Protein AF-A0A7X2SZ55-F1 (afdb_monomer)

Organism: Enterobacter agglomerans (NCBI:txid549)

InterPro domains:
  IPR029052 Metallo-dependent phosphatase-like [SSF56300] (1-85)
  IPR042281 GpdQ, beta-strand dimerisation domain [G3DSA:3.30.750.180] (1-90)

Nearest PDB structures (foldseek):
  3d03-assembly1_A  TM=8.866E-01  e=2.306E-07  Klebsiella aerogenes
  2dxl-assembly1_A  TM=8.808E-01  e=8.149E-07  Klebsiella aerogenes
  2hy1-assembly1_A-2  TM=9.144E-01  e=4.690E-05  Mycobacterium tuberculosis H37Rv
  2hyo-assembly1_A-2  TM=9.135E-01  e=5.725E-05  Mycobacterium tuberculosis H37Rv
  6vab-assembly1_C  TM=5.626E-01  e=1.775E-01  Mus musculus

Foldseek 3Di:
DVVLVVLVVVLPAQDEAEDAFFLDDPLPQVNNVVHDPPSVVVLVSLLVRCSHAEYEYESQLDWDWDDTNNHIYTYHHDPPDGDDPDNPNVD

Sequence (91 aa):
QWLDQALREAADQPTLVMLHHPPFACGIAHMDRQRLRHPEALEAIIARHPQVERVLCGHLHRSLQTRFAGTLACVAPGVSHQVALDLHPEG

Mean predicted aligned error: 2.59 Å

Solvent-accessible surface area (backbone atoms only — not comparable to full-atom values): 5273 Å² total; per-residue (Å²): 110,68,67,58,51,57,48,61,78,43,55,91,42,85,33,77,47,76,50,53,51,36,71,60,79,81,62,34,46,78,58,47,77,64,32,41,78,68,33,66,63,54,35,63,46,45,55,74,40,84,36,44,63,34,38,41,22,37,84,58,20,39,78,47,76,45,81,44,47,94,32,38,34,36,26,47,57,44,96,77,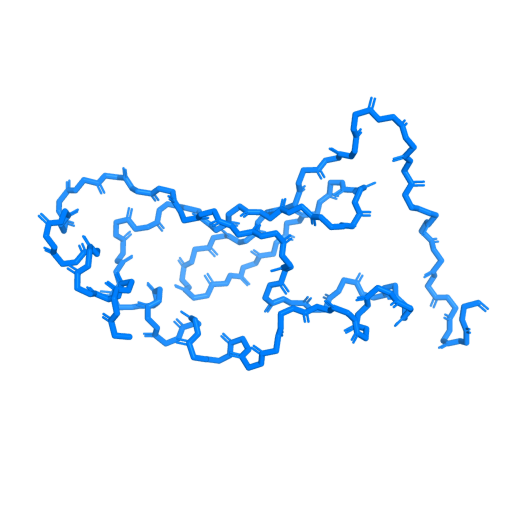68,63,59,78,94,44,68,46,86,87,95

Secondary structure (DSSP, 8-state):
-HHHHHHHHTTTS-EEEE-SS-SS--S-HHHHTTSPS-HHHHHHHHTT-TTEEEEEE-SS-S-EEEEETTEEEEEPPPSS--------TT-

Structure (mmCIF, N/CA/C/O backbone):
data_AF-A0A7X2SZ55-F1
#
_entry.id   AF-A0A7X2SZ55-F1
#
loop_
_atom_site.group_PDB
_atom_site.id
_atom_site.type_symbol
_atom_site.label_atom_id
_atom_site.label_alt_id
_atom_site.label_comp_id
_atom_site.label_asym_id
_atom_site.label_e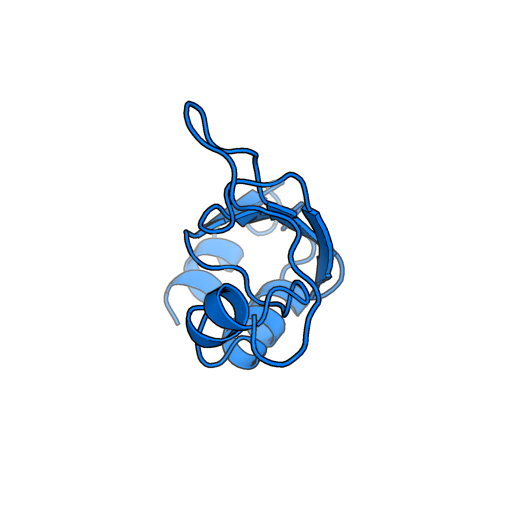ntity_id
_atom_site.label_seq_id
_atom_site.pdbx_PDB_ins_code
_atom_site.Cartn_x
_atom_site.Cartn_y
_atom_site.Cartn_z
_atom_site.occupancy
_atom_site.B_iso_or_equiv
_atom_site.auth_seq_id
_atom_site.auth_comp_id
_atom_site.auth_asym_id
_atom_site.auth_atom_id
_atom_site.pdbx_PDB_model_num
ATOM 1 N N . GLN A 1 1 ? 2.641 -13.559 11.091 1.00 87.69 1 GLN A N 1
ATOM 2 C CA . GLN A 1 1 ? 2.554 -13.847 12.540 1.00 87.69 1 GLN A CA 1
ATOM 3 C C . GLN A 1 1 ? 2.475 -12.556 13.347 1.00 87.69 1 GLN A C 1
ATOM 5 O O . GLN A 1 1 ? 1.415 -12.309 13.894 1.00 87.69 1 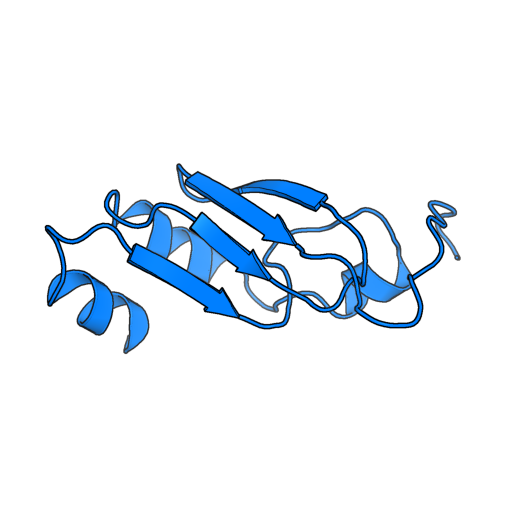GLN A O 1
ATOM 10 N N . TRP A 1 2 ? 3.504 -11.697 13.344 1.00 97.50 2 TRP A N 1
ATOM 11 C CA . TRP A 1 2 ? 3.473 -10.415 14.077 1.00 97.50 2 TRP A CA 1
ATOM 12 C C . TRP A 1 2 ? 2.286 -9.505 13.712 1.00 97.50 2 TRP A C 1
ATOM 14 O O . TRP A 1 2 ? 1.545 -9.107 14.600 1.00 97.50 2 TRP A O 1
ATOM 24 N N . LEU A 1 3 ? 2.060 -9.233 12.419 1.00 98.12 3 LEU A N 1
ATOM 25 C CA . LEU A 1 3 ? 0.999 -8.308 11.989 1.00 98.12 3 LEU A CA 1
ATOM 26 C C . LEU A 1 3 ? -0.395 -8.759 12.446 1.00 98.12 3 LEU A C 1
ATOM 28 O O . LEU A 1 3 ? -1.163 -7.965 12.967 1.00 98.12 3 LEU A O 1
ATOM 32 N N . ASP A 1 4 ? -0.703 -10.046 12.278 1.00 98.50 4 ASP A N 1
ATOM 33 C CA . ASP A 1 4 ? -1.978 -10.626 12.716 1.00 98.50 4 ASP A CA 1
ATOM 34 C C . ASP A 1 4 ? -2.168 -10.466 14.232 1.00 98.50 4 ASP A C 1
ATOM 36 O O . ASP A 1 4 ? -3.248 -10.103 14.676 1.00 98.50 4 AS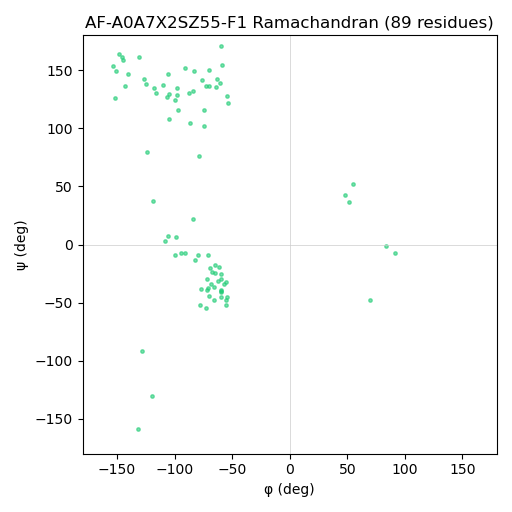P A O 1
ATOM 40 N N . GLN A 1 5 ? -1.111 -10.668 15.024 1.00 98.44 5 GLN A N 1
ATOM 41 C CA . GLN A 1 5 ? -1.164 -10.471 16.472 1.00 98.44 5 GLN A CA 1
ATOM 42 C C . GLN A 1 5 ? -1.390 -8.998 16.847 1.00 98.44 5 GLN A C 1
ATOM 44 O O . GLN A 1 5 ? -2.289 -8.709 17.630 1.00 98.44 5 GLN A O 1
ATOM 49 N N . ALA A 1 6 ? -0.640 -8.074 16.245 1.00 98.25 6 ALA A N 1
ATOM 50 C CA . ALA A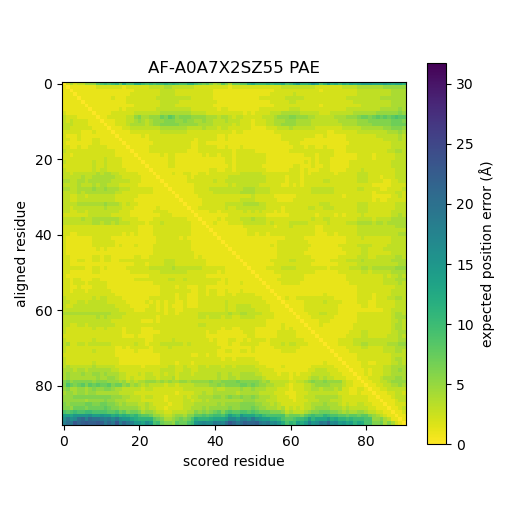 1 6 ? -0.781 -6.642 16.507 1.00 98.25 6 ALA A CA 1
ATOM 51 C C . ALA A 1 6 ? -2.191 -6.125 16.166 1.00 98.25 6 ALA A C 1
ATOM 53 O O . ALA A 1 6 ? -2.767 -5.340 16.913 1.00 98.25 6 ALA A O 1
ATOM 54 N N . LEU A 1 7 ? -2.780 -6.606 15.065 1.00 98.44 7 LEU A N 1
ATOM 55 C CA . LEU A 1 7 ? -4.142 -6.234 14.676 1.00 98.44 7 LEU A CA 1
ATOM 56 C C . LEU A 1 7 ? -5.203 -6.797 15.634 1.00 98.44 7 LEU A C 1
ATOM 58 O O . LEU A 1 7 ? -6.189 -6.115 15.900 1.00 98.44 7 LEU A O 1
ATOM 62 N N . ARG A 1 8 ? -4.994 -7.993 16.207 1.00 98.19 8 ARG A N 1
ATOM 63 C CA . ARG A 1 8 ? -5.892 -8.551 17.241 1.00 98.19 8 ARG A CA 1
ATOM 64 C C . ARG A 1 8 ? -5.878 -7.737 18.531 1.00 98.19 8 ARG A C 1
ATOM 66 O O . ARG A 1 8 ? -6.915 -7.613 19.169 1.00 98.19 8 ARG A O 1
ATOM 73 N N . GLU A 1 9 ? -4.725 -7.201 18.921 1.00 98.06 9 GLU A N 1
ATOM 74 C CA . GLU A 1 9 ? -4.588 -6.392 20.142 1.00 98.06 9 GLU A CA 1
ATOM 75 C C . GLU A 1 9 ? -5.332 -5.050 20.047 1.00 98.06 9 GLU A C 1
ATOM 77 O O . GLU A 1 9 ? -5.740 -4.497 21.065 1.00 98.06 9 GLU A O 1
ATOM 82 N N . ALA A 1 10 ? -5.565 -4.559 18.828 1.00 96.12 10 ALA A N 1
ATOM 83 C CA . ALA A 1 10 ? -6.294 -3.327 18.540 1.00 96.12 10 ALA A CA 1
ATOM 84 C C . ALA A 1 10 ? -7.566 -3.585 17.703 1.00 96.12 10 ALA A C 1
ATOM 86 O O . ALA A 1 10 ? -7.898 -2.793 16.823 1.00 96.12 10 ALA A O 1
ATOM 87 N N . ALA A 1 11 ? -8.272 -4.694 17.961 1.00 96.81 11 ALA A N 1
ATOM 88 C CA . ALA A 1 11 ? -9.383 -5.169 17.126 1.00 96.81 11 ALA A CA 1
ATOM 89 C C . ALA A 1 11 ? -10.512 -4.142 16.903 1.00 96.81 11 ALA A C 1
ATOM 91 O O . ALA A 1 11 ? -11.105 -4.119 15.829 1.00 96.81 11 ALA A O 1
ATOM 92 N N . ASP A 1 12 ? -10.768 -3.271 17.883 1.00 97.19 12 ASP A N 1
ATOM 93 C CA . ASP A 1 12 ? -11.851 -2.278 17.839 1.00 97.19 12 ASP A CA 1
ATOM 94 C C . ASP A 1 12 ? -11.385 -0.869 17.420 1.00 97.19 12 ASP A C 1
ATOM 96 O O . ASP A 1 12 ? -12.152 0.092 17.485 1.00 97.19 12 ASP A O 1
ATOM 100 N N . GLN A 1 13 ? -10.119 -0.709 17.015 1.00 98.31 13 GLN A N 1
ATOM 101 C CA . GLN A 1 13 ? -9.548 0.588 16.645 1.00 98.31 13 GLN A CA 1
ATOM 102 C C . GLN A 1 13 ? -9.375 0.698 15.124 1.00 98.31 13 GLN A C 1
ATOM 104 O O . GLN A 1 13 ? -8.693 -0.146 14.530 1.00 98.31 13 GLN A O 1
ATOM 109 N N . PRO A 1 14 ? -9.907 1.758 14.479 1.00 98.56 14 PRO A N 1
ATOM 110 C CA . PRO A 1 14 ? -9.625 2.028 13.075 1.00 98.56 14 PRO A CA 1
ATOM 111 C C . PRO A 1 14 ? -8.117 2.081 12.829 1.00 98.56 14 PRO A C 1
ATOM 113 O O . PRO A 1 14 ? -7.401 2.870 13.448 1.00 98.56 14 PRO A O 1
ATOM 116 N N . THR A 1 15 ? -7.629 1.226 11.935 1.00 98.62 15 THR A N 1
ATOM 117 C CA . THR A 1 15 ? -6.195 0.985 11.758 1.00 98.62 15 THR A CA 1
ATOM 118 C C . THR A 1 15 ? -5.766 1.214 10.316 1.00 98.62 15 THR A C 1
ATOM 120 O O . THR A 1 15 ? -6.420 0.779 9.369 1.00 98.62 15 THR A O 1
ATOM 123 N N . LEU A 1 16 ? -4.615 1.860 10.137 1.00 98.69 16 LEU A N 1
ATOM 124 C CA . LEU A 1 16 ? -3.928 1.940 8.852 1.00 98.69 16 LEU A CA 1
ATOM 125 C C . LEU A 1 16 ? -2.724 1.002 8.875 1.00 98.69 16 LEU A C 1
ATOM 127 O O . LEU A 1 16 ? -1.890 1.080 9.775 1.00 98.69 16 LEU A O 1
ATOM 131 N N . VAL A 1 17 ? -2.602 0.152 7.859 1.00 98.62 17 VAL A N 1
ATOM 132 C CA . VAL A 1 17 ? -1.408 -0.676 7.659 1.00 98.62 17 VAL A CA 1
ATOM 133 C C . VAL A 1 17 ? -0.545 -0.009 6.601 1.00 98.62 17 VAL A C 1
ATOM 135 O O . VAL A 1 17 ? -1.015 0.257 5.501 1.00 98.62 17 VAL A O 1
ATOM 138 N N . MET A 1 18 ? 0.717 0.271 6.920 1.00 98.62 18 MET A N 1
ATOM 139 C CA . MET A 1 18 ? 1.635 0.956 6.009 1.00 98.62 18 MET A CA 1
ATOM 140 C C . MET A 1 18 ? 2.828 0.066 5.665 1.00 98.62 18 MET A C 1
ATOM 142 O O . MET A 1 18 ? 3.437 -0.538 6.545 1.00 98.62 18 MET A O 1
ATOM 146 N N . LEU A 1 19 ? 3.178 0.007 4.384 1.00 98.25 19 LEU A N 1
ATOM 147 C CA . LEU A 1 19 ? 4.351 -0.697 3.869 1.00 98.25 19 LEU A CA 1
ATOM 148 C C . LEU A 1 19 ? 4.890 0.023 2.632 1.00 98.25 19 LEU A C 1
ATOM 150 O O . LEU A 1 19 ? 4.208 0.849 2.048 1.00 98.25 19 LEU A O 1
ATOM 154 N N . HIS A 1 20 ? 6.122 -0.255 2.212 1.00 98.44 20 HIS A N 1
ATOM 155 C CA . HIS A 1 20 ? 6.671 0.448 1.049 1.00 98.44 20 HIS A CA 1
ATOM 156 C C . HIS A 1 20 ? 6.141 -0.106 -0.283 1.00 98.44 20 HIS A C 1
ATOM 158 O O . HIS A 1 20 ? 5.636 0.655 -1.105 1.00 98.44 20 HIS A O 1
ATOM 164 N N . HIS A 1 21 ? 6.243 -1.423 -0.491 1.00 98.44 21 HIS A N 1
ATOM 165 C CA . HIS A 1 21 ? 5.927 -2.061 -1.769 1.00 98.44 21 HIS A CA 1
ATOM 166 C C . HIS A 1 21 ? 4.432 -2.424 -1.873 1.00 98.44 21 HIS A C 1
ATOM 168 O O . HIS A 1 21 ? 3.919 -3.081 -0.965 1.00 98.44 21 HIS A O 1
ATOM 174 N N . PRO A 1 22 ? 3.741 -2.064 -2.970 1.00 98.38 22 PRO A N 1
ATOM 175 C CA . PRO A 1 22 ? 2.327 -2.374 -3.162 1.00 98.38 22 PRO A CA 1
ATOM 176 C C . PRO A 1 22 ? 2.046 -3.883 -3.222 1.00 98.38 22 PRO A C 1
ATOM 178 O O . PRO A 1 22 ? 2.813 -4.616 -3.855 1.00 98.38 22 PRO A O 1
ATOM 181 N N . PRO A 1 23 ? 0.926 -4.362 -2.646 1.00 98.25 23 PRO A N 1
ATOM 182 C CA . PRO A 1 23 ? 0.498 -5.759 -2.733 1.00 98.25 23 PRO A CA 1
ATOM 183 C C . PRO A 1 23 ? -0.297 -6.076 -4.012 1.00 98.25 23 PRO A C 1
ATOM 185 O O . PRO A 1 23 ? -1.070 -7.027 -4.045 1.00 98.25 23 PRO A O 1
ATOM 188 N N . PHE A 1 24 ? -0.143 -5.275 -5.067 1.00 98.00 24 PHE A N 1
ATOM 189 C CA . PHE A 1 24 ? -0.882 -5.407 -6.321 1.00 98.00 24 PHE A CA 1
ATOM 190 C C . PHE A 1 24 ? -0.010 -5.017 -7.518 1.00 98.00 24 PHE A C 1
ATOM 192 O O . PHE A 1 24 ? 1.011 -4.348 -7.358 1.00 98.00 24 PHE A O 1
ATOM 199 N N . ALA A 1 25 ? -0.415 -5.447 -8.713 1.00 96.44 25 ALA A N 1
ATOM 200 C CA . ALA A 1 25 ? 0.181 -5.001 -9.969 1.00 96.44 25 ALA A CA 1
ATOM 201 C C . ALA A 1 25 ? -0.458 -3.675 -10.410 1.00 96.44 25 ALA A C 1
ATOM 203 O O . ALA A 1 25 ? -1.682 -3.540 -10.402 1.00 96.44 25 ALA A O 1
ATOM 204 N N . CYS A 1 26 ? 0.369 -2.700 -10.774 1.00 95.56 26 CYS A N 1
ATOM 205 C CA . CYS A 1 26 ? -0.043 -1.374 -11.225 1.00 95.56 26 CYS A CA 1
ATOM 206 C C . CYS A 1 26 ? -0.023 -1.213 -12.752 1.00 95.56 26 CYS A C 1
ATOM 208 O O . CYS A 1 26 ? -0.502 -0.197 -13.252 1.00 95.56 26 CYS A O 1
ATOM 210 N N . GLY A 1 27 ? 0.519 -2.192 -13.482 1.00 94.94 27 GLY A N 1
ATOM 211 C CA . GLY A 1 27 ? 0.608 -2.198 -14.942 1.00 94.94 27 GLY A CA 1
ATOM 212 C C . GLY A 1 27 ? 1.896 -1.592 -15.501 1.00 94.94 27 GLY A C 1
ATOM 213 O O . GLY A 1 27 ? 2.140 -1.711 -16.697 1.00 94.94 27 GLY A O 1
ATOM 214 N N . ILE A 1 28 ? 2.742 -0.981 -14.665 1.00 96.19 28 ILE A N 1
ATOM 215 C CA . ILE A 1 28 ? 4.059 -0.475 -15.073 1.00 96.19 28 ILE A CA 1
ATOM 216 C C . ILE A 1 28 ? 5.061 -1.624 -14.940 1.00 96.19 28 ILE A C 1
ATOM 218 O O . ILE A 1 28 ? 5.466 -1.980 -13.830 1.00 96.19 28 ILE A O 1
ATOM 222 N N . ALA A 1 29 ? 5.467 -2.213 -16.068 1.00 95.25 29 ALA A N 1
ATOM 223 C CA . ALA A 1 29 ? 6.137 -3.516 -16.107 1.00 95.25 29 ALA A CA 1
ATOM 224 C C . ALA A 1 29 ? 7.385 -3.610 -15.209 1.00 95.25 29 ALA A C 1
ATOM 226 O O . ALA A 1 29 ? 7.563 -4.585 -14.476 1.00 95.25 29 ALA A O 1
ATOM 227 N N . HIS A 1 30 ? 8.251 -2.594 -15.233 1.00 93.75 30 HIS A N 1
ATOM 228 C CA . HIS A 1 30 ? 9.480 -2.586 -14.437 1.00 93.75 30 HIS A CA 1
ATOM 229 C C . HIS A 1 30 ? 9.220 -2.394 -12.929 1.00 93.75 30 HIS A C 1
ATOM 231 O O . HIS A 1 30 ? 9.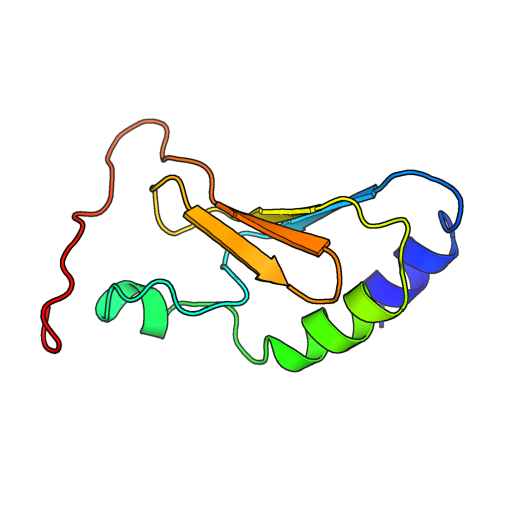959 -2.949 -12.116 1.00 93.75 30 HIS A O 1
ATOM 237 N N . MET A 1 31 ? 8.144 -1.698 -12.552 1.00 96.81 31 MET A N 1
ATOM 238 C CA . MET A 1 31 ? 7.713 -1.545 -11.156 1.00 96.81 31 MET A CA 1
ATOM 239 C C . MET A 1 31 ? 7.005 -2.802 -10.635 1.00 96.81 31 MET A C 1
ATOM 241 O O . MET A 1 31 ? 7.241 -3.239 -9.510 1.00 96.81 31 MET A O 1
ATOM 245 N N . ASP A 1 32 ? 6.190 -3.460 -11.463 1.00 96.25 32 ASP A N 1
ATOM 246 C CA . ASP A 1 32 ? 5.455 -4.670 -11.071 1.00 96.25 32 ASP A CA 1
ATOM 247 C C . ASP A 1 32 ? 6.376 -5.854 -10.748 1.00 96.25 32 ASP A C 1
ATOM 249 O O . ASP A 1 32 ? 6.007 -6.728 -9.957 1.00 96.25 32 ASP A O 1
ATOM 253 N N . ARG A 1 33 ? 7.594 -5.871 -11.305 1.00 95.38 33 ARG A N 1
ATOM 254 C CA . ARG A 1 33 ? 8.660 -6.831 -10.956 1.00 95.38 33 ARG A CA 1
ATOM 255 C C . ARG A 1 33 ? 9.222 -6.613 -9.544 1.00 95.38 33 ARG A C 1
ATOM 257 O O . ARG A 1 33 ? 9.824 -7.528 -8.985 1.00 95.38 33 ARG A O 1
ATOM 264 N N . GLN A 1 34 ? 9.030 -5.424 -8.976 1.00 96.62 34 GLN A N 1
ATOM 265 C CA . GLN A 1 34 ? 9.550 -4.997 -7.674 1.00 96.62 34 GLN A CA 1
ATOM 266 C C . GLN A 1 34 ? 8.456 -4.882 -6.599 1.00 96.62 34 GLN A C 1
ATOM 268 O O . GLN A 1 34 ? 8.750 -4.523 -5.462 1.00 96.62 34 GLN A O 1
ATOM 273 N N . ARG A 1 35 ? 7.202 -5.225 -6.923 1.00 97.25 35 ARG A N 1
ATOM 274 C CA . ARG A 1 35 ? 6.079 -5.217 -5.972 1.00 97.25 35 ARG A CA 1
ATOM 275 C C . ARG A 1 35 ? 6.300 -6.161 -4.780 1.00 97.25 35 ARG A C 1
ATOM 277 O O . ARG A 1 35 ? 7.209 -6.997 -4.779 1.00 97.25 35 ARG A O 1
ATOM 284 N N . LEU A 1 36 ? 5.421 -6.073 -3.776 1.00 98.25 36 LEU A N 1
ATOM 285 C CA . LEU A 1 36 ? 5.455 -6.974 -2.624 1.00 98.25 36 LEU A CA 1
ATOM 286 C C . LEU A 1 36 ? 5.424 -8.435 -3.094 1.00 98.25 36 LEU A C 1
ATOM 288 O O . LEU A 1 36 ? 4.547 -8.847 -3.854 1.00 98.25 36 LEU A O 1
ATOM 292 N N . ARG A 1 37 ? 6.383 -9.228 -2.618 1.00 97.44 37 ARG A N 1
ATOM 293 C CA . ARG A 1 37 ? 6.398 -10.673 -2.856 1.00 97.44 37 ARG A CA 1
ATOM 294 C C . ARG A 1 37 ? 5.364 -11.344 -1.962 1.00 97.44 37 ARG A C 1
ATOM 296 O O . ARG A 1 37 ? 5.244 -10.976 -0.798 1.00 97.44 37 ARG A O 1
ATOM 303 N N . HIS A 1 38 ? 4.684 -12.353 -2.496 1.00 96.12 38 HIS A N 1
ATOM 304 C CA . HIS A 1 38 ? 3.658 -13.115 -1.778 1.00 96.12 38 HIS A CA 1
ATOM 305 C C . HIS A 1 38 ? 2.530 -12.246 -1.182 1.00 96.12 38 HIS A C 1
ATOM 307 O O . HIS A 1 38 ? 2.263 -12.324 0.024 1.00 96.12 38 HIS A O 1
ATOM 313 N N . PRO A 1 39 ? 1.878 -11.377 -1.983 1.00 97.69 39 PRO A N 1
ATOM 314 C CA . PRO A 1 39 ? 0.821 -10.497 -1.487 1.00 97.69 39 PRO A CA 1
ATOM 315 C C . PRO A 1 39 ? -0.360 -11.263 -0.874 1.00 97.69 39 PRO A C 1
ATOM 317 O O . PRO A 1 39 ? -1.010 -10.732 0.024 1.00 97.69 39 PRO A O 1
ATOM 320 N N . GLU A 1 40 ? -0.584 -12.516 -1.276 1.00 98.25 40 GLU A N 1
ATOM 321 C CA . GLU A 1 40 ? -1.622 -13.404 -0.745 1.00 98.25 40 GLU A CA 1
ATOM 322 C C . GLU A 1 40 ? -1.515 -13.609 0.774 1.00 98.25 40 GLU A C 1
ATOM 324 O O . GLU A 1 40 ? -2.526 -13.709 1.470 1.00 98.25 40 GLU A O 1
ATOM 329 N N . ALA A 1 41 ? -0.296 -13.615 1.324 1.00 97.81 41 ALA A N 1
ATOM 330 C CA . ALA A 1 41 ? -0.087 -13.773 2.759 1.00 97.81 41 ALA A CA 1
ATOM 331 C C . ALA A 1 41 ? -0.523 -12.523 3.538 1.00 97.81 41 ALA A C 1
ATOM 333 O O . ALA A 1 41 ? -1.076 -12.635 4.633 1.00 97.81 41 ALA A O 1
ATOM 334 N N . LEU A 1 42 ? -0.289 -11.333 2.973 1.00 98.44 42 LEU A N 1
ATOM 335 C CA . LEU A 1 42 ? -0.794 -10.084 3.537 1.00 98.44 42 LEU A CA 1
ATOM 336 C C . LEU A 1 42 ? -2.313 -10.008 3.376 1.00 98.44 42 LEU A C 1
ATOM 338 O O . LEU A 1 42 ? -3.003 -9.680 4.336 1.00 98.44 42 LEU A O 1
ATOM 342 N N . GLU A 1 43 ? -2.831 -10.360 2.200 1.00 98.50 43 GLU A N 1
ATOM 343 C CA . GLU A 1 43 ? -4.262 -10.349 1.896 1.00 98.50 43 GLU A CA 1
ATOM 344 C C . GLU A 1 43 ? -5.052 -11.199 2.896 1.00 98.50 43 GLU A C 1
ATOM 346 O O . GLU A 1 43 ? -6.013 -10.718 3.495 1.00 98.50 43 GLU A O 1
ATOM 351 N N . ALA A 1 44 ? -4.586 -12.424 3.162 1.00 98.50 44 ALA A N 1
ATOM 352 C CA . ALA A 1 44 ? -5.208 -13.333 4.118 1.00 98.50 44 ALA A CA 1
ATOM 353 C C . ALA A 1 44 ? -5.216 -12.793 5.558 1.00 98.50 44 ALA A C 1
ATOM 355 O O . ALA A 1 44 ? -6.132 -13.099 6.322 1.00 98.50 44 ALA A O 1
ATOM 356 N N . ILE A 1 45 ? -4.209 -12.003 5.953 1.00 98.44 45 ILE A N 1
ATOM 357 C CA . ILE A 1 45 ? -4.203 -11.340 7.262 1.00 98.44 45 ILE A CA 1
ATOM 358 C C . ILE A 1 45 ? -5.212 -10.193 7.255 1.00 98.44 45 ILE A C 1
ATOM 360 O O . ILE A 1 45 ? -6.098 -10.178 8.102 1.00 98.44 45 ILE A O 1
ATOM 364 N N . ILE A 1 46 ? -5.115 -9.263 6.301 1.00 98.56 46 ILE A N 1
ATOM 365 C CA . ILE A 1 46 ? -5.971 -8.067 6.267 1.00 98.56 46 ILE A CA 1
ATOM 366 C C . ILE A 1 46 ? -7.456 -8.437 6.164 1.00 98.56 46 ILE A C 1
ATOM 368 O O . ILE A 1 46 ? -8.269 -7.860 6.875 1.00 98.56 46 ILE A O 1
ATOM 372 N N . ALA A 1 47 ? -7.811 -9.462 5.384 1.00 98.44 47 ALA A N 1
ATOM 373 C CA . ALA A 1 47 ? -9.199 -9.896 5.213 1.00 98.44 47 ALA A CA 1
ATOM 374 C C . ALA A 1 47 ? -9.870 -10.376 6.516 1.00 98.44 47 ALA A C 1
ATOM 376 O O 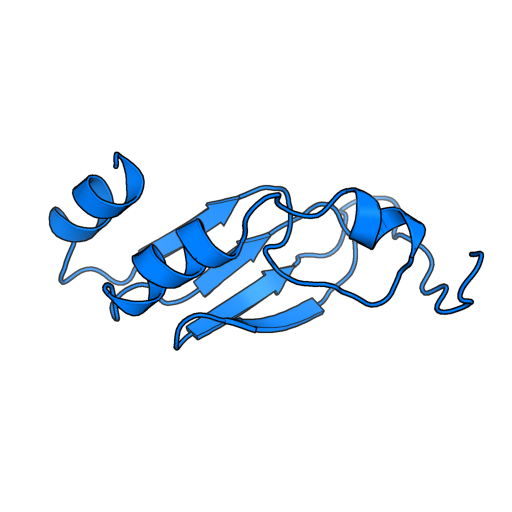. ALA A 1 47 ? -11.095 -10.445 6.593 1.00 98.44 47 ALA A O 1
ATOM 377 N N . ARG A 1 48 ? -9.081 -10.722 7.543 1.00 98.19 48 ARG A N 1
ATOM 378 C CA . ARG A 1 48 ? -9.566 -11.154 8.864 1.00 98.19 48 ARG A CA 1
ATOM 379 C C . ARG A 1 48 ? -9.737 -9.996 9.853 1.00 98.19 48 ARG A C 1
ATOM 381 O O . ARG A 1 48 ? -10.255 -10.229 10.940 1.00 98.19 48 ARG A O 1
ATOM 388 N N . HIS A 1 49 ? -9.299 -8.791 9.488 1.00 98.50 49 HIS A N 1
ATOM 389 C CA . HIS A 1 49 ? -9.231 -7.610 10.352 1.00 98.50 49 HIS A CA 1
ATOM 390 C C . HIS A 1 49 ? -10.018 -6.445 9.730 1.00 98.50 49 HIS A C 1
ATOM 392 O O . HIS A 1 49 ? -9.421 -5.562 9.112 1.00 98.50 49 HIS A O 1
ATOM 398 N N . PRO A 1 50 ? -11.362 -6.431 9.857 1.00 97.69 50 PRO A N 1
ATOM 399 C CA . PRO A 1 50 ? -12.226 -5.438 9.209 1.00 97.69 50 PRO A CA 1
ATOM 400 C C . PRO A 1 50 ? -12.023 -4.001 9.714 1.00 97.69 50 PRO A C 1
ATOM 402 O O . PRO A 1 50 ? -12.414 -3.066 9.025 1.00 97.69 50 PRO A O 1
ATOM 405 N N . GLN A 1 51 ? -11.391 -3.812 10.876 1.00 98.56 51 GLN A N 1
ATOM 406 C CA . GLN A 1 51 ? -10.973 -2.508 11.396 1.00 98.56 51 GLN A CA 1
ATOM 407 C C . GLN A 1 51 ? -9.7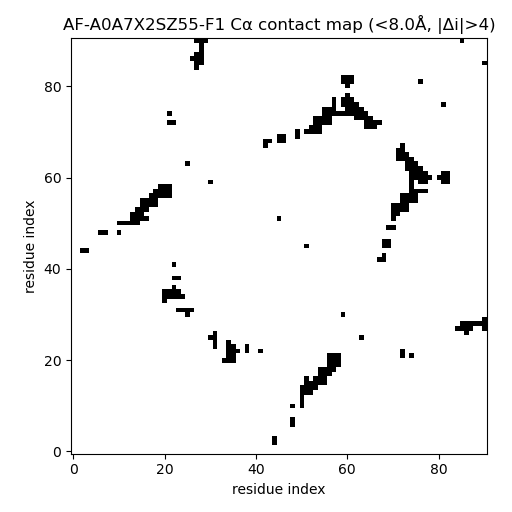94 -1.894 10.621 1.00 98.56 51 GLN A C 1
ATOM 409 O O . GLN A 1 51 ? -9.429 -0.740 10.857 1.00 98.56 51 GLN A O 1
ATOM 414 N N . VAL A 1 52 ? -9.160 -2.648 9.711 1.00 98.75 52 VAL A N 1
ATOM 415 C CA . VAL A 1 52 ? -8.138 -2.104 8.814 1.00 98.75 52 VAL A CA 1
ATOM 416 C C . VAL A 1 52 ? -8.807 -1.267 7.731 1.00 98.75 52 VAL A C 1
ATOM 418 O O . VAL A 1 52 ? -9.303 -1.756 6.714 1.00 98.75 52 VAL A O 1
ATOM 421 N N . GLU A 1 53 ? -8.741 0.041 7.927 1.00 98.62 53 GLU A N 1
ATOM 422 C CA . GLU A 1 53 ? -9.351 1.005 7.034 1.00 98.62 53 GLU A CA 1
ATOM 423 C C . GLU A 1 53 ? -8.599 1.103 5.723 1.00 98.62 53 GLU A C 1
ATOM 425 O O . GLU A 1 53 ? -9.240 1.228 4.696 1.00 98.62 53 GLU A O 1
ATOM 430 N N . ARG A 1 54 ? -7.265 1.064 5.690 1.00 98.69 54 ARG A N 1
ATOM 431 C CA . ARG A 1 54 ? -6.507 1.129 4.428 1.00 98.69 54 ARG A CA 1
ATOM 432 C C . ARG A 1 54 ? -5.155 0.441 4.549 1.00 98.69 54 ARG A C 1
ATOM 434 O O . ARG A 1 54 ? -4.542 0.429 5.618 1.00 98.69 54 ARG A O 1
ATOM 441 N N . VAL A 1 55 ? -4.657 -0.028 3.409 1.00 98.81 55 VAL A N 1
ATOM 442 C CA . VAL A 1 55 ? -3.263 -0.436 3.223 1.00 98.81 55 VAL A CA 1
ATOM 443 C C . VAL A 1 55 ? -2.538 0.645 2.421 1.00 98.81 55 VAL A C 1
ATOM 445 O O . VAL A 1 55 ? -2.791 0.818 1.232 1.00 98.81 55 VAL A O 1
ATOM 448 N N . LEU A 1 56 ? -1.651 1.408 3.054 1.00 98.81 56 LEU A N 1
ATOM 449 C CA . LEU A 1 56 ? -0.941 2.516 2.414 1.00 98.81 56 LEU A CA 1
ATOM 450 C C . LEU A 1 56 ? 0.453 2.098 1.962 1.00 98.81 56 LEU A C 1
ATOM 452 O O . LEU A 1 56 ? 1.201 1.454 2.698 1.00 98.81 56 LEU A O 1
ATOM 456 N N . CYS A 1 57 ? 0.783 2.489 0.739 1.00 98.75 57 CYS A N 1
ATOM 457 C CA . CYS A 1 57 ? 1.978 2.096 0.020 1.00 98.75 57 CYS A CA 1
ATOM 458 C C . CYS A 1 57 ? 2.714 3.304 -0.573 1.00 98.75 57 CYS A C 1
ATOM 460 O O . CYS A 1 57 ? 2.151 4.386 -0.757 1.00 98.75 57 CYS A O 1
ATOM 462 N N . GLY A 1 58 ? 3.988 3.094 -0.897 1.00 98.12 58 GLY A N 1
ATOM 463 C CA . GLY A 1 58 ? 4.817 4.019 -1.664 1.00 98.12 58 GLY A CA 1
ATOM 464 C C . GLY A 1 58 ? 5.300 3.355 -2.951 1.00 98.12 58 GLY A C 1
ATOM 465 O O . GLY A 1 58 ? 4.514 2.752 -3.681 1.00 98.12 58 GLY A O 1
ATOM 466 N N . HIS A 1 59 ? 6.608 3.448 -3.201 1.00 98.06 59 HIS A N 1
ATOM 467 C CA . HIS A 1 59 ? 7.349 2.782 -4.280 1.00 98.06 59 HIS A CA 1
ATOM 468 C C . HIS A 1 59 ? 7.069 3.291 -5.702 1.00 98.06 59 HIS A C 1
ATOM 470 O O . HIS A 1 59 ? 8.008 3.597 -6.425 1.00 98.06 59 HIS A O 1
ATOM 476 N N . LEU A 1 60 ? 5.805 3.457 -6.096 1.00 97.50 60 LEU A N 1
ATOM 477 C CA . LEU A 1 60 ? 5.456 3.768 -7.489 1.00 97.50 60 LEU A CA 1
ATOM 478 C C . LEU A 1 60 ? 5.572 5.249 -7.844 1.00 97.50 60 LEU A C 1
ATOM 480 O O . LEU A 1 60 ? 5.493 5.590 -9.016 1.00 97.50 60 LEU A O 1
ATOM 484 N N . HIS A 1 61 ? 5.691 6.136 -6.849 1.00 97.75 61 HIS A N 1
ATOM 485 C CA . HIS A 1 61 ? 5.702 7.590 -7.043 1.00 97.75 61 HIS A CA 1
ATOM 486 C C . HIS A 1 61 ? 4.556 8.063 -7.959 1.00 97.75 61 HIS A C 1
ATOM 488 O O . HIS A 1 61 ? 4.763 8.862 -8.870 1.00 97.75 61 HIS A O 1
ATOM 494 N N . ARG A 1 62 ? 3.352 7.512 -7.759 1.00 96.44 62 ARG A N 1
ATOM 495 C CA . ARG A 1 62 ? 2.116 7.863 -8.472 1.00 96.44 62 ARG A CA 1
ATOM 496 C C . ARG A 1 62 ? 0.920 7.623 -7.557 1.00 96.44 62 ARG A C 1
ATOM 498 O O . ARG A 1 62 ? 0.942 6.697 -6.752 1.00 96.44 62 ARG A O 1
ATOM 505 N N . SER A 1 63 ? -0.140 8.413 -7.722 1.00 97.19 63 SER A N 1
ATOM 506 C CA . SER A 1 63 ? -1.410 8.166 -7.027 1.00 97.19 63 SER A CA 1
ATOM 507 C C . SER A 1 63 ? -2.141 6.981 -7.659 1.00 97.19 63 SER A C 1
ATOM 509 O O . SER A 1 63 ? -2.515 7.047 -8.832 1.00 97.19 63 SER A O 1
ATOM 511 N N . LEU A 1 64 ? -2.327 5.901 -6.897 1.00 97.38 64 LEU A N 1
ATOM 512 C CA . LEU A 1 64 ? -3.016 4.678 -7.325 1.00 97.38 64 LEU A CA 1
ATOM 513 C C . LEU A 1 64 ? -3.872 4.133 -6.183 1.00 97.38 64 LEU A C 1
ATOM 515 O O . LEU A 1 64 ? -3.504 4.246 -5.016 1.00 97.38 64 LEU A O 1
ATOM 519 N N . GLN A 1 65 ? -5.008 3.529 -6.523 1.00 98.06 65 GLN A N 1
ATOM 520 C CA . GLN A 1 65 ? -5.938 2.946 -5.558 1.00 98.06 65 GLN A CA 1
ATOM 521 C C . GLN A 1 65 ? -6.540 1.672 -6.147 1.00 98.06 65 GLN A C 1
ATOM 523 O O . GLN A 1 65 ? -6.944 1.666 -7.309 1.00 98.06 65 GLN A O 1
ATOM 528 N N . THR A 1 66 ? -6.633 0.611 -5.351 1.00 98.19 66 THR A N 1
ATOM 529 C CA . THR A 1 66 ? -7.333 -0.620 -5.734 1.00 98.19 66 THR A CA 1
ATOM 530 C C . THR A 1 66 ? -8.020 -1.258 -4.532 1.00 98.19 66 THR A C 1
ATOM 532 O O . THR A 1 66 ? -7.653 -1.002 -3.385 1.00 98.19 66 THR A O 1
ATOM 535 N N . ARG A 1 67 ? -9.020 -2.105 -4.787 1.00 98.44 67 ARG A N 1
ATOM 536 C CA . ARG A 1 67 ? -9.618 -2.951 -3.747 1.00 98.44 67 ARG A CA 1
ATOM 537 C C . ARG A 1 67 ? -8.616 -4.031 -3.348 1.00 98.44 67 ARG A C 1
ATOM 539 O O . ARG A 1 67 ? -7.995 -4.641 -4.212 1.00 98.44 67 ARG A O 1
ATOM 546 N N . PHE A 1 68 ? -8.487 -4.280 -2.052 1.00 98.44 68 PHE A N 1
ATOM 547 C CA . PHE A 1 68 ? -7.572 -5.277 -1.507 1.00 98.44 68 PHE A CA 1
ATOM 548 C C . PHE A 1 68 ? -8.111 -5.813 -0.182 1.00 98.44 68 PHE A C 1
ATOM 550 O O . PHE A 1 68 ? -8.398 -5.020 0.711 1.00 98.44 68 PHE A O 1
ATOM 557 N N . ALA A 1 69 ? -8.248 -7.136 -0.046 1.00 98.06 69 ALA A N 1
ATOM 558 C CA . ALA A 1 69 ? -8.592 -7.797 1.219 1.00 98.06 69 ALA A CA 1
ATOM 559 C C . ALA A 1 69 ? -9.834 -7.234 1.953 1.00 98.06 69 ALA A C 1
ATOM 561 O O . ALA A 1 69 ? -9.846 -7.127 3.174 1.00 98.06 69 ALA A O 1
ATOM 562 N N . GLY A 1 70 ? -10.873 -6.825 1.216 1.00 97.62 70 GLY A N 1
ATOM 563 C CA . GLY A 1 70 ? -12.081 -6.215 1.799 1.00 97.62 70 GLY A CA 1
ATOM 564 C C . GLY A 1 70 ? -11.982 -4.710 2.086 1.00 97.62 70 GLY A C 1
ATOM 565 O O . GLY A 1 70 ? -12.977 -4.110 2.477 1.00 97.62 70 GLY A O 1
ATOM 566 N N . THR A 1 71 ? -10.835 -4.085 1.814 1.00 98.38 71 THR A N 1
ATOM 567 C CA . THR A 1 71 ? -10.582 -2.647 1.976 1.00 98.38 71 THR A CA 1
ATOM 568 C C . THR A 1 71 ? -9.921 -2.038 0.722 1.00 98.38 71 THR A C 1
ATOM 570 O O . THR A 1 71 ? -10.061 -2.582 -0.379 1.00 98.38 71 THR A O 1
ATOM 573 N N . LEU A 1 72 ? -9.239 -0.891 0.838 1.00 98.50 72 LEU A N 1
ATOM 574 C CA . LEU A 1 72 ? -8.442 -0.279 -0.228 1.00 98.50 72 LEU A CA 1
ATOM 575 C C . LEU A 1 72 ? -6.941 -0.347 0.069 1.00 98.50 72 LEU A C 1
ATOM 577 O O . LEU A 1 72 ? -6.494 -0.025 1.173 1.00 98.50 72 LEU A O 1
ATOM 581 N N . ALA A 1 73 ? -6.169 -0.679 -0.964 1.00 98.62 73 ALA A N 1
ATOM 582 C CA . ALA A 1 73 ? -4.741 -0.418 -1.023 1.00 98.62 73 ALA A CA 1
ATOM 583 C C . ALA A 1 73 ? -4.491 0.865 -1.830 1.00 98.62 73 ALA A C 1
ATOM 585 O O . ALA A 1 73 ? -4.989 1.003 -2.950 1.00 98.62 73 ALA A O 1
ATOM 586 N N . CYS A 1 74 ? -3.721 1.796 -1.270 1.00 98.75 74 CYS A N 1
ATOM 587 C CA . CYS A 1 74 ? -3.469 3.114 -1.851 1.00 98.75 74 CYS A CA 1
ATOM 588 C C . CYS A 1 74 ? -1.970 3.386 -1.949 1.00 98.75 74 CYS A C 1
ATOM 590 O O . CYS A 1 74 ? -1.226 3.057 -1.031 1.00 98.75 74 CYS A O 1
ATOM 592 N N . VAL A 1 75 ? -1.533 4.043 -3.020 1.00 98.56 75 VAL A N 1
ATOM 593 C CA . VAL A 1 75 ? -0.154 4.510 -3.190 1.00 98.56 75 VAL A CA 1
ATOM 594 C C . VAL A 1 75 ? -0.137 6.027 -3.257 1.00 98.56 75 VAL A C 1
ATOM 596 O O . VAL A 1 75 ? -0.908 6.622 -4.011 1.00 98.56 75 VAL A O 1
ATOM 599 N N . ALA A 1 76 ? 0.734 6.650 -2.464 1.00 97.56 76 ALA A N 1
ATOM 600 C CA . ALA A 1 76 ? 0.935 8.093 -2.489 1.00 97.56 76 ALA A CA 1
ATOM 601 C C . ALA A 1 76 ? 1.913 8.521 -3.611 1.00 97.56 76 ALA A C 1
ATOM 603 O O . ALA A 1 76 ? 2.851 7.780 -3.929 1.00 97.56 76 ALA A O 1
ATOM 604 N N . PRO A 1 77 ? 1.748 9.727 -4.190 1.00 97.19 77 PRO A N 1
ATOM 605 C CA . PRO A 1 77 ? 2.738 10.327 -5.084 1.00 97.19 77 PRO A CA 1
ATOM 606 C C . PRO A 1 77 ? 4.106 10.512 -4.420 1.00 97.19 77 PRO A C 1
ATOM 608 O O . PRO A 1 77 ? 4.208 10.690 -3.205 1.00 97.19 77 PRO A O 1
ATOM 611 N N . GLY A 1 78 ? 5.162 10.538 -5.235 1.00 96.31 78 GLY A N 1
ATOM 612 C CA . GLY A 1 78 ? 6.487 10.932 -4.760 1.00 96.31 78 GLY A CA 1
ATOM 613 C C . GLY A 1 78 ? 6.524 12.429 -4.445 1.00 96.31 78 GLY A C 1
ATOM 614 O O . GLY A 1 78 ? 5.835 13.217 -5.088 1.00 96.31 78 GLY A O 1
ATOM 615 N N . VAL A 1 79 ? 7.360 12.846 -3.495 1.00 96.88 79 VAL A N 1
ATOM 616 C CA . VAL A 1 79 ? 7.521 14.275 -3.146 1.00 96.88 79 VAL A CA 1
ATOM 617 C C . VAL A 1 79 ? 8.424 15.051 -4.117 1.00 96.88 79 VAL A C 1
ATOM 619 O O . VAL A 1 79 ? 8.523 16.268 -4.024 1.00 96.88 79 VAL A O 1
ATOM 622 N N . SER A 1 80 ? 9.109 14.354 -5.029 1.00 96.81 80 SER A N 1
ATOM 623 C CA . SER A 1 80 ? 10.075 14.932 -5.971 1.00 96.81 80 SER A CA 1
ATOM 624 C C . SER A 1 80 ? 9.751 14.500 -7.404 1.00 96.81 80 SER A C 1
ATOM 626 O O . SER A 1 80 ? 8.942 15.141 -8.070 1.00 96.81 80 SER A O 1
ATOM 628 N N . HIS A 1 81 ? 10.323 13.394 -7.881 1.00 94.94 81 HIS A N 1
ATOM 629 C CA . HIS A 1 81 ? 10.034 12.856 -9.207 1.00 94.94 81 HIS A CA 1
ATOM 630 C C . HIS A 1 81 ? 8.877 11.853 -9.163 1.00 94.94 81 HIS A C 1
ATOM 632 O O . HIS A 1 81 ? 8.672 11.171 -8.155 1.00 94.94 81 HIS A O 1
ATOM 638 N N . GLN A 1 82 ? 8.157 11.753 -10.279 1.00 96.62 82 GLN A N 1
ATOM 639 C CA . GLN A 1 82 ? 7.132 10.736 -10.510 1.00 96.62 82 GLN A CA 1
ATOM 640 C C . GLN A 1 82 ? 7.664 9.692 -11.495 1.00 96.62 82 GLN A C 1
ATOM 642 O O . GLN A 1 82 ? 8.415 10.037 -12.409 1.00 96.62 82 GLN A O 1
ATOM 647 N N . VAL A 1 83 ? 7.253 8.433 -11.338 1.00 95.50 83 VAL A N 1
ATOM 648 C CA . VAL A 1 83 ? 7.512 7.402 -12.353 1.00 95.50 83 VAL A CA 1
ATOM 649 C C . VAL A 1 83 ? 6.602 7.658 -13.556 1.00 95.50 83 VAL A C 1
ATOM 651 O O . VAL A 1 83 ? 5.415 7.978 -13.405 1.00 95.50 83 VAL A O 1
ATOM 654 N N . ALA A 1 84 ? 7.164 7.546 -14.761 1.00 94.81 84 ALA A N 1
ATOM 655 C CA . ALA A 1 84 ? 6.404 7.681 -15.998 1.00 94.81 84 ALA A CA 1
ATOM 656 C C . ALA A 1 84 ? 5.308 6.608 -16.068 1.00 94.81 84 ALA A C 1
ATOM 658 O O . ALA A 1 84 ? 5.530 5.453 -15.706 1.00 94.81 84 ALA A O 1
ATOM 659 N N . LEU A 1 85 ? 4.116 6.989 -16.536 1.00 94.62 85 LEU A N 1
ATOM 660 C CA . LEU A 1 85 ? 3.058 6.020 -16.817 1.00 94.62 85 LEU A CA 1
ATOM 661 C C . LEU A 1 85 ? 3.343 5.355 -18.161 1.00 94.62 85 LEU A C 1
ATOM 663 O O . LEU A 1 85 ? 2.728 5.701 -19.166 1.00 94.62 85 LEU A O 1
ATOM 667 N N . ASP A 1 86 ? 4.305 4.441 -18.156 1.00 94.69 86 ASP A N 1
ATOM 668 C CA . ASP A 1 86 ? 4.572 3.584 -19.296 1.00 94.69 86 ASP A CA 1
ATOM 669 C C . ASP A 1 86 ? 3.876 2.238 -19.102 1.00 94.69 86 ASP A C 1
ATOM 671 O O . ASP A 1 86 ? 4.154 1.501 -18.153 1.00 94.69 86 ASP A O 1
ATOM 675 N N . LEU A 1 87 ? 2.924 1.969 -19.990 1.00 93.25 87 LEU A N 1
ATOM 676 C CA . LEU A 1 87 ? 2.132 0.743 -20.021 1.00 93.25 87 LEU A CA 1
ATOM 677 C C . LEU A 1 87 ? 2.572 -0.181 -21.162 1.00 93.25 87 LEU A C 1
ATOM 679 O O . LEU A 1 87 ? 1.904 -1.178 -21.439 1.00 93.25 87 LEU A O 1
ATOM 683 N N . HIS A 1 88 ? 3.666 0.154 -21.852 1.00 92.94 88 HIS A N 1
ATOM 684 C CA . HIS A 1 88 ? 4.240 -0.706 -22.866 1.00 92.94 88 HIS A CA 1
ATOM 685 C C . HIS A 1 88 ? 4.739 -2.014 -22.217 1.00 92.94 88 HIS A C 1
ATOM 687 O O . HIS A 1 88 ? 5.381 -1.970 -21.165 1.00 92.94 88 HIS A O 1
ATOM 693 N N . PRO A 1 89 ? 4.467 -3.195 -22.807 1.00 80.12 89 PRO A N 1
ATOM 694 C CA . PRO A 1 89 ? 4.809 -4.482 -22.190 1.00 80.12 89 PRO A CA 1
ATOM 695 C C . PRO A 1 89 ? 6.306 -4.672 -21.906 1.00 80.12 89 PRO A C 1
ATOM 697 O O . PRO A 1 89 ? 6.671 -5.350 -20.945 1.00 80.12 89 PRO A O 1
ATOM 700 N N . GLU A 1 90 ? 7.160 -4.053 -22.722 1.00 80.56 90 GLU A N 1
ATOM 701 C CA . GLU A 1 90 ? 8.624 -4.099 -22.585 1.00 80.56 90 GLU A CA 1
ATOM 702 C C . GLU A 1 90 ? 9.195 -2.915 -21.784 1.00 80.56 90 GLU A C 1
ATOM 704 O O . GLU A 1 90 ? 10.376 -2.933 -21.428 1.00 80.56 90 GLU A O 1
ATOM 709 N N . GLY A 1 91 ? 8.342 -1.936 -21.450 1.00 71.75 91 GLY A N 1
ATOM 710 C CA . GLY A 1 91 ? 8.741 -0.606 -20.983 1.00 71.75 91 GLY A CA 1
ATOM 711 C C . GLY A 1 91 ? 9.548 0.184 -22.004 1.00 71.75 91 GLY A C 1
ATOM 712 O O . GLY A 1 91 ? 9.619 -0.245 -23.181 1.00 71.75 91 GLY A O 1
#

pLDDT: mean 96.7, std 4.0, range [71.75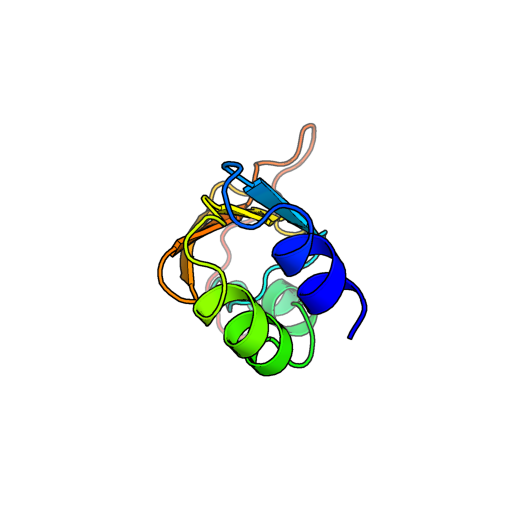, 98.81]

Radius of gyration: 14.08 Å; Cα contacts (8 Å, |Δi|>4): 149; chains: 1; bounding box: 22×29×43 Å